Protein AF-A0A849QBA1-F1 (afdb_monomer)

Sequence (52 aa):
MELQQGYEKVVILDSDSPNLPSKYIYDGLECLDKTDAVIGPCLDGGYYLIGL

Mean predicted aligned error: 2.96 Å

Solvent-accessible surface area (backbone atoms only — not comparable to full-atom values): 3348 Å² total; per-residue (Å²): 128,76,44,102,84,73,46,79,65,52,73,50,65,63,90,85,58,91,81,61,63,66,63,59,58,54,54,43,61,57,48,48,79,80,38,83,56,40,74,40,75,40,96,90,74,52,64,48,32,46,31,70

Nearest PDB structures (foldseek):
  5akm-assembly2_K  TM=2.524E-01  e=9.161E+00  Desulfurococcus mucosus

pLDDT: mean 93.87, std 5.98, range [61.34, 98.06]

Radius of gyration: 11.44 Å; Cα contacts (8 Å, |Δi|>4): 62; chains: 1; bounding box: 27×19×28 Å

Foldseek 3Di:
DADPVRDPKDKDFDPPCPPPPCVVVVVQRVVVVPDVKDFAADPVRHTGMIMD

Structure (mmCIF, N/CA/C/O backbone):
data_AF-A0A849QBA1-F1
#
_entry.id   AF-A0A849QBA1-F1
#
loop_
_atom_site.group_PDB
_atom_site.id
_atom_site.type_symbol
_atom_site.label_atom_id
_atom_site.label_alt_id
_atom_site.label_comp_id
_atom_site.label_asym_id
_atom_site.label_entity_id
_atom_site.label_seq_id
_atom_site.pdbx_PDB_ins_code
_atom_site.Cartn_x
_atom_site.Cartn_y
_atom_site.Cartn_z
_atom_site.occupancy
_atom_site.B_iso_or_equiv
_atom_site.auth_seq_id
_atom_site.auth_comp_id
_atom_site.auth_asym_id
_atom_site.auth_atom_id
_atom_site.pdbx_PDB_model_num
ATOM 1 N N . MET A 1 1 ? -9.067 -3.047 11.954 1.00 61.34 1 MET A N 1
ATOM 2 C CA . MET A 1 1 ? -7.977 -3.044 12.954 1.00 61.34 1 MET A CA 1
ATOM 3 C C . MET A 1 1 ? -7.326 -1.685 12.833 1.00 61.34 1 MET A C 1
ATOM 5 O O . MET A 1 1 ? -7.020 -1.309 11.717 1.00 61.34 1 MET A O 1
ATOM 9 N N . GLU A 1 2 ? -7.230 -0.912 13.909 1.00 73.31 2 GLU A N 1
ATOM 10 C CA . GLU A 1 2 ? -6.730 0.467 13.830 1.00 73.31 2 GLU A CA 1
ATOM 11 C C . GLU A 1 2 ? -5.215 0.481 14.068 1.00 73.31 2 GLU A C 1
ATOM 13 O O . GLU A 1 2 ? -4.721 -0.193 14.980 1.00 73.31 2 GLU A O 1
ATOM 18 N N . LEU A 1 3 ? -4.462 1.202 13.235 1.00 87.00 3 LEU A N 1
ATOM 19 C CA . LEU A 1 3 ? -3.017 1.351 13.413 1.00 87.00 3 LEU A CA 1
ATOM 20 C C . LEU A 1 3 ? -2.728 2.274 14.601 1.00 87.00 3 LEU A C 1
ATOM 22 O O . LEU A 1 3 ? -3.541 3.123 14.951 1.00 87.00 3 LEU A O 1
ATOM 26 N N . GLN A 1 4 ? -1.537 2.163 15.200 1.00 89.88 4 GLN A N 1
ATOM 27 C CA . GLN A 1 4 ? -1.173 2.907 16.422 1.00 89.88 4 GLN A CA 1
ATOM 28 C C . GLN A 1 4 ? -1.355 4.435 16.341 1.00 89.88 4 GLN A C 1
ATOM 30 O O . GLN A 1 4 ? -1.395 5.088 17.379 1.00 89.88 4 GLN A O 1
ATOM 35 N N . GLN A 1 5 ? -1.425 5.009 15.138 1.00 92.12 5 GLN A N 1
ATOM 36 C CA . GLN A 1 5 ? -1.597 6.447 14.903 1.00 92.12 5 GLN A CA 1
ATOM 37 C C . GLN A 1 5 ? -3.003 6.824 14.387 1.00 92.12 5 GLN A C 1
ATOM 39 O O . GLN A 1 5 ? -3.191 7.950 13.938 1.00 92.12 5 GLN A O 1
ATOM 44 N N . GLY A 1 6 ? -3.982 5.912 14.424 1.00 93.25 6 GLY A N 1
ATOM 45 C CA . GLY A 1 6 ? -5.358 6.174 13.972 1.00 93.25 6 GLY A CA 1
ATOM 46 C C . GLY A 1 6 ? -5.549 6.150 12.451 1.00 93.25 6 GLY A C 1
ATOM 47 O O . GLY A 1 6 ? -6.584 6.577 11.952 1.00 93.25 6 GLY A O 1
ATOM 48 N N . TYR A 1 7 ? -4.555 5.680 11.690 1.00 93.31 7 TYR A N 1
ATOM 49 C CA . TYR A 1 7 ? -4.710 5.483 10.248 1.00 93.31 7 TYR A CA 1
ATOM 50 C C . TYR A 1 7 ? -5.516 4.215 9.968 1.00 93.31 7 TYR A C 1
ATOM 52 O O . TYR A 1 7 ? -5.257 3.163 10.556 1.00 93.31 7 TYR A O 1
ATOM 60 N N . GLU A 1 8 ? -6.462 4.323 9.038 1.00 92.88 8 GLU A N 1
ATOM 61 C CA . GLU A 1 8 ? -7.269 3.193 8.567 1.00 92.88 8 GLU A CA 1
ATOM 62 C C . GLU A 1 8 ? -6.521 2.326 7.555 1.00 92.88 8 GLU A C 1
ATOM 64 O O . GLU A 1 8 ? -6.739 1.122 7.514 1.00 92.88 8 GLU A O 1
ATOM 69 N N . LYS A 1 9 ? -5.653 2.949 6.748 1.00 94.62 9 LYS A N 1
ATOM 70 C CA . LYS A 1 9 ? -4.869 2.310 5.690 1.00 94.62 9 LYS A CA 1
ATOM 71 C C . LYS A 1 9 ? -3.480 2.922 5.629 1.00 94.62 9 LYS A C 1
ATOM 73 O O . LYS A 1 9 ? -3.341 4.147 5.723 1.00 94.62 9 LYS A O 1
ATOM 78 N N . VAL A 1 10 ? -2.463 2.100 5.419 1.00 95.56 1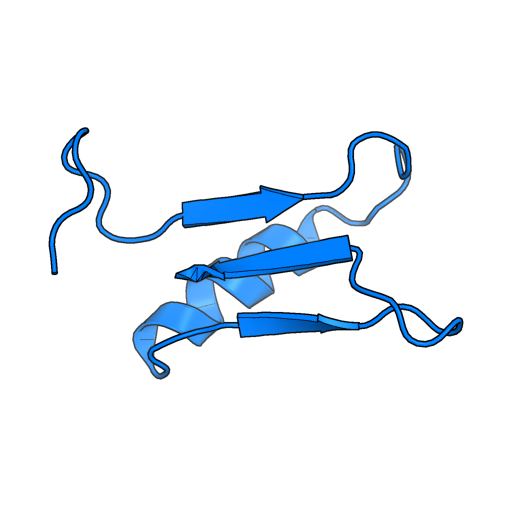0 VAL A N 1
ATOM 79 C CA . VAL A 1 10 ? -1.084 2.544 5.190 1.00 95.56 10 VAL A CA 1
ATOM 80 C C . VAL A 1 10 ? -0.446 1.753 4.067 1.00 95.56 10 VAL A C 1
ATOM 82 O O . VAL A 1 10 ? -0.734 0.581 3.858 1.00 95.56 10 VAL A O 1
ATOM 85 N N . VAL A 1 11 ? 0.478 2.400 3.366 1.00 96.06 11 VAL A N 1
ATOM 86 C CA . VAL A 1 11 ? 1.371 1.735 2.422 1.00 96.06 11 VAL A CA 1
ATOM 87 C C . VAL A 1 11 ? 2.814 2.032 2.794 1.00 96.06 11 VAL A C 1
ATOM 89 O O . VAL A 1 11 ? 3.168 3.159 3.143 1.00 96.06 11 VAL A O 1
ATOM 92 N N . ILE A 1 12 ? 3.642 1.001 2.725 1.00 95.81 12 ILE A N 1
ATOM 93 C CA . ILE A 1 12 ? 5.092 1.067 2.857 1.00 95.81 12 ILE A CA 1
ATOM 94 C C . ILE A 1 12 ? 5.657 0.919 1.453 1.00 95.81 12 ILE A C 1
ATOM 96 O O . ILE A 1 12 ? 5.243 0.024 0.717 1.00 95.81 12 ILE A O 1
ATOM 100 N N . LEU A 1 13 ? 6.591 1.795 1.097 1.00 95.69 13 LEU A N 1
ATOM 101 C CA . LEU A 1 13 ? 7.238 1.827 -0.209 1.00 95.69 13 LEU A CA 1
ATOM 102 C C . LEU A 1 13 ? 8.732 1.558 -0.059 1.00 95.69 13 LEU A C 1
ATOM 104 O O . LEU A 1 13 ? 9.311 1.855 0.992 1.00 95.69 13 LEU A O 1
ATOM 108 N N . ASP A 1 14 ? 9.362 1.051 -1.117 1.00 92.62 14 ASP A N 1
ATOM 109 C CA . ASP A 1 14 ? 10.812 1.180 -1.237 1.00 92.62 14 ASP A CA 1
ATOM 110 C C . ASP A 1 14 ? 11.213 2.671 -1.266 1.00 92.62 14 ASP A C 1
ATOM 112 O O . ASP A 1 14 ? 10.421 3.549 -1.621 1.00 92.62 14 ASP A O 1
ATOM 116 N N . SER A 1 15 ? 12.448 2.967 -0.864 1.00 91.44 15 SER A N 1
ATOM 117 C CA . SER A 1 15 ? 12.991 4.329 -0.889 1.00 91.44 15 SER A CA 1
ATOM 118 C C . SER A 1 15 ? 13.915 4.606 -2.07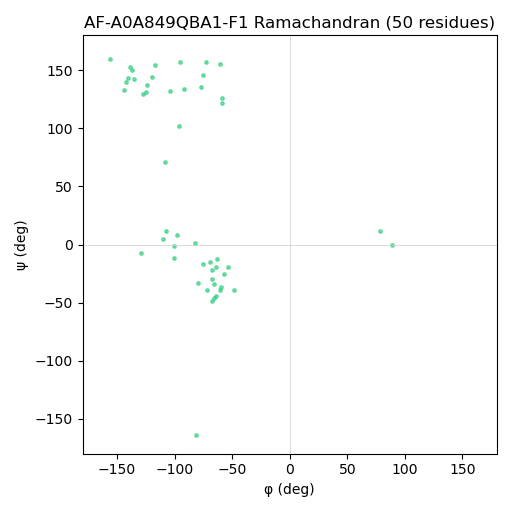8 1.00 91.44 15 SER A C 1
ATOM 120 O O . SER A 1 15 ? 14.446 5.711 -2.171 1.00 91.44 15 SER A O 1
ATOM 122 N N . ASP A 1 16 ? 14.164 3.616 -2.936 1.00 91.75 16 ASP A N 1
ATOM 123 C CA . ASP A 1 16 ? 15.202 3.653 -3.983 1.00 91.75 16 ASP A CA 1
ATOM 124 C C . ASP A 1 16 ? 14.615 3.740 -5.406 1.00 91.75 16 ASP A C 1
ATOM 126 O O . ASP A 1 16 ? 15.338 3.763 -6.401 1.00 91.75 16 ASP A O 1
ATOM 130 N N . SER A 1 17 ? 13.290 3.862 -5.518 1.00 90.69 17 SER A N 1
ATOM 131 C CA . SER A 1 17 ? 12.560 4.042 -6.774 1.00 90.69 17 SER A CA 1
ATOM 132 C C . SER A 1 17 ? 12.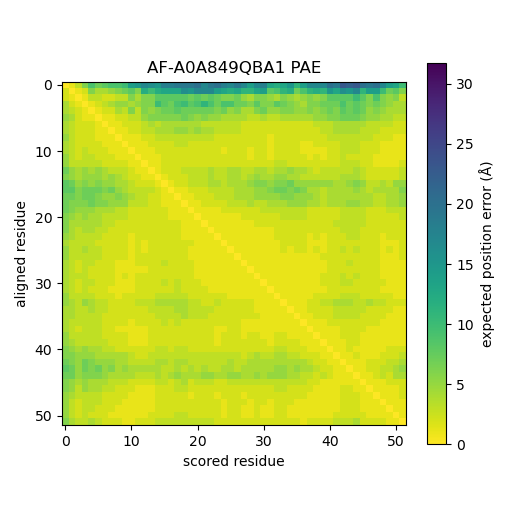003 5.472 -6.912 1.00 90.69 17 SER A C 1
ATOM 134 O O . SER A 1 17 ? 10.786 5.670 -6.889 1.00 90.69 17 SER A O 1
ATOM 136 N N . PRO A 1 18 ? 12.839 6.512 -7.128 1.00 90.25 18 PRO A N 1
ATOM 137 C CA . PRO A 1 18 ? 12.384 7.910 -7.190 1.00 90.25 18 PRO A CA 1
ATOM 138 C C . PRO A 1 18 ? 11.439 8.205 -8.366 1.00 90.25 18 PRO A C 1
ATOM 140 O O . PRO A 1 18 ? 10.719 9.200 -8.348 1.00 90.25 18 PRO A O 1
ATOM 143 N N . ASN A 1 19 ? 11.441 7.348 -9.391 1.00 93.06 19 ASN A N 1
ATOM 144 C CA . ASN A 1 19 ? 10.577 7.463 -10.566 1.00 93.06 19 ASN A CA 1
ATOM 145 C C . ASN A 1 19 ? 9.328 6.573 -10.481 1.00 93.06 19 ASN A C 1
ATOM 147 O O . ASN A 1 19 ? 8.624 6.436 -11.484 1.00 93.06 19 ASN A O 1
ATOM 151 N N . LEU A 1 20 ? 9.060 5.937 -9.332 1.00 92.25 20 LEU A N 1
ATOM 152 C CA . LEU A 1 20 ? 7.864 5.120 -9.161 1.00 92.25 20 LEU A CA 1
ATOM 153 C C . LEU A 1 20 ? 6.616 5.987 -9.405 1.00 92.25 20 LEU A C 1
ATOM 155 O O . LEU A 1 20 ? 6.424 6.994 -8.716 1.00 92.25 20 LEU A O 1
ATOM 159 N N . PRO A 1 21 ? 5.747 5.628 -10.367 1.00 95.00 21 PRO A N 1
ATOM 160 C CA . PRO A 1 21 ? 4.532 6.384 -10.617 1.00 95.00 21 PRO A CA 1
ATOM 161 C C . PRO A 1 21 ? 3.651 6.432 -9.369 1.00 95.00 21 PRO A C 1
ATOM 163 O O . PRO A 1 21 ? 3.239 5.394 -8.848 1.00 95.00 21 PRO A O 1
ATOM 166 N N . SER A 1 22 ? 3.280 7.639 -8.940 1.00 94.75 22 SER A N 1
ATOM 167 C CA . SER A 1 22 ? 2.396 7.837 -7.783 1.00 94.75 22 SER A CA 1
ATOM 168 C C . SER A 1 22 ? 1.052 7.120 -7.929 1.00 94.75 22 SER A C 1
ATOM 170 O O . SER A 1 22 ? 0.458 6.732 -6.928 1.00 94.75 22 SER A O 1
ATOM 172 N N . LYS A 1 23 ? 0.602 6.863 -9.167 1.00 97.12 23 LYS A N 1
ATOM 173 C CA . LYS A 1 23 ? -0.576 6.037 -9.463 1.00 97.12 23 LYS A CA 1
ATOM 174 C C . LYS A 1 23 ? -0.567 4.702 -8.708 1.00 97.12 23 LYS A C 1
ATOM 176 O O . LYS A 1 23 ? -1.610 4.313 -8.205 1.00 97.12 23 LYS A O 1
ATOM 181 N N . TYR A 1 24 ? 0.581 4.039 -8.563 1.00 95.81 24 TYR A N 1
ATOM 182 C CA . TYR A 1 24 ? 0.643 2.760 -7.847 1.00 95.81 24 TYR A CA 1
ATOM 183 C C . TYR A 1 24 ? 0.362 2.889 -6.347 1.00 95.81 24 TYR A C 1
ATOM 185 O O . TYR A 1 24 ? -0.183 1.967 -5.749 1.00 95.81 24 TYR A O 1
ATOM 193 N N . ILE A 1 25 ? 0.684 4.037 -5.751 1.00 95.75 25 ILE A N 1
ATOM 194 C CA . ILE A 1 25 ? 0.369 4.342 -4.352 1.00 95.75 25 ILE A CA 1
ATOM 195 C C . ILE A 1 25 ? -1.150 4.484 -4.194 1.00 95.75 25 ILE A C 1
ATOM 197 O O . ILE A 1 25 ? -1.740 3.869 -3.309 1.00 95.75 25 ILE A O 1
ATOM 201 N N . TYR A 1 26 ? -1.786 5.264 -5.076 1.00 97.19 26 TYR A N 1
ATOM 202 C CA . TYR A 1 26 ? -3.233 5.494 -5.042 1.00 97.19 26 TYR A CA 1
ATOM 203 C C . TYR A 1 26 ? -4.029 4.221 -5.328 1.00 97.19 26 TYR A C 1
ATOM 205 O O . TYR A 1 26 ? -4.938 3.898 -4.568 1.00 97.19 26 TYR A O 1
ATOM 213 N N . ASP A 1 27 ? -3.644 3.471 -6.361 1.00 97.38 27 ASP A N 1
ATOM 214 C CA . ASP A 1 27 ? -4.276 2.196 -6.702 1.00 97.38 27 ASP A CA 1
ATOM 215 C C . ASP A 1 27 ? -4.144 1.196 -5.536 1.00 97.38 27 ASP A C 1
ATOM 217 O O . ASP A 1 27 ? -5.093 0.486 -5.213 1.00 97.38 27 ASP A O 1
ATOM 221 N N . GLY A 1 28 ? -2.990 1.167 -4.856 1.00 97.31 28 GLY A N 1
ATOM 222 C CA . GLY A 1 28 ? -2.785 0.319 -3.680 1.00 97.31 28 GLY A CA 1
ATOM 223 C C . GLY A 1 28 ? -3.694 0.692 -2.507 1.00 97.31 28 GLY A C 1
ATOM 224 O O . GLY A 1 28 ? -4.312 -0.184 -1.906 1.00 97.31 28 GLY A O 1
ATOM 225 N N . LEU A 1 29 ? -3.832 1.988 -2.216 1.00 97.19 29 LEU A N 1
ATOM 226 C CA . LEU A 1 29 ? -4.739 2.482 -1.175 1.00 97.19 29 LEU A CA 1
ATOM 227 C C . LEU A 1 29 ? -6.219 2.225 -1.498 1.00 97.19 29 LEU A C 1
ATOM 229 O O . LEU A 1 29 ? -6.999 1.998 -0.574 1.00 97.19 29 LEU A O 1
ATOM 233 N N . GLU A 1 30 ? -6.616 2.271 -2.771 1.00 97.75 30 GLU A N 1
ATOM 234 C CA . GLU A 1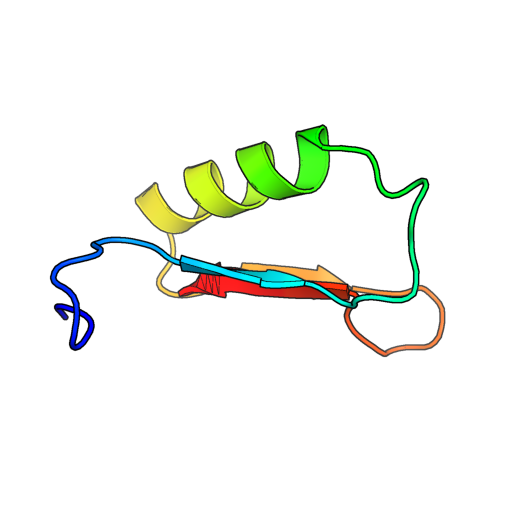 30 ? -7.983 1.950 -3.212 1.00 97.75 30 GLU A CA 1
ATOM 235 C C . GLU A 1 30 ? -8.267 0.442 -3.123 1.00 97.75 30 GLU A C 1
ATOM 237 O O . GLU A 1 30 ? -9.344 0.026 -2.700 1.00 97.75 30 GLU A O 1
ATOM 242 N N . CYS A 1 31 ? -7.295 -0.410 -3.461 1.00 97.81 31 CYS A N 1
ATOM 243 C CA . CYS A 1 31 ? -7.445 -1.862 -3.331 1.00 97.81 31 CYS A CA 1
ATOM 244 C C . CYS A 1 31 ? -7.725 -2.300 -1.884 1.00 97.81 31 CYS A C 1
ATOM 246 O O . CYS A 1 31 ? -8.557 -3.184 -1.671 1.00 97.81 31 CYS A O 1
ATOM 248 N N . LEU A 1 32 ? -7.110 -1.634 -0.902 1.00 97.44 32 LEU A N 1
ATOM 249 C CA . LEU A 1 32 ? -7.334 -1.882 0.527 1.00 97.44 32 LEU A CA 1
ATOM 250 C C . LEU A 1 32 ? -8.774 -1.597 0.995 1.00 97.44 32 LEU A C 1
ATOM 252 O O . LEU A 1 32 ? -9.160 -2.036 2.071 1.00 97.44 32 LEU A O 1
ATOM 256 N N . ASP A 1 33 ? -9.615 -0.935 0.190 1.00 96.50 33 ASP A N 1
ATOM 257 C CA . ASP A 1 33 ? -11.052 -0.824 0.496 1.00 96.50 33 ASP A CA 1
ATOM 258 C C . ASP A 1 33 ? -11.794 -2.165 0.359 1.00 96.50 33 ASP A C 1
ATOM 260 O O . ASP A 1 33 ? -12.942 -2.300 0.790 1.00 96.50 33 ASP A O 1
ATOM 264 N N . LYS A 1 34 ? -11.174 -3.154 -0.296 1.00 97.25 34 LYS A N 1
ATOM 265 C CA . LYS A 1 34 ? -11.797 -4.439 -0.650 1.00 97.25 34 LYS A CA 1
ATOM 266 C C . LYS A 1 34 ? -10.964 -5.650 -0.237 1.00 97.25 34 LYS A C 1
ATOM 268 O O . LYS A 1 34 ? -11.440 -6.774 -0.393 1.00 97.25 34 LYS A O 1
ATOM 273 N N . THR A 1 35 ? -9.739 -5.446 0.242 1.00 96.94 35 THR A N 1
ATOM 274 C CA . THR A 1 35 ? -8.803 -6.512 0.613 1.00 96.94 35 THR A CA 1
ATOM 275 C C . THR A 1 35 ? -8.075 -6.168 1.905 1.00 96.94 35 THR A C 1
ATOM 277 O O . THR A 1 35 ? -7.852 -5.002 2.201 1.00 9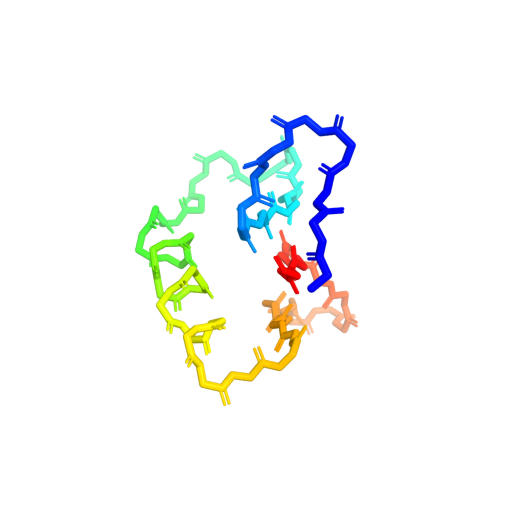6.94 35 THR A O 1
ATOM 280 N N . ASP A 1 36 ? -7.653 -7.188 2.654 1.00 95.69 36 ASP A N 1
ATOM 281 C CA .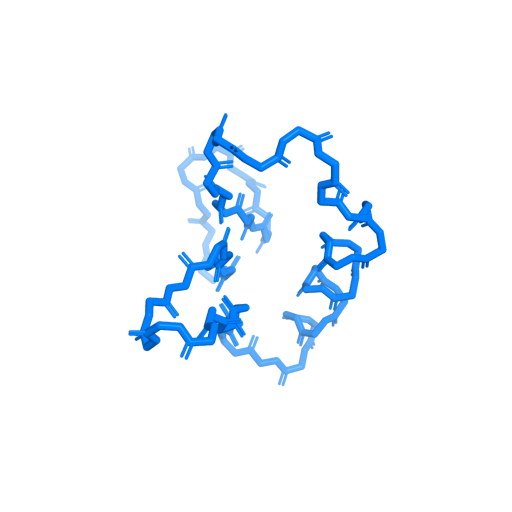 ASP A 1 36 ? -6.931 -6.990 3.921 1.00 95.69 36 ASP A CA 1
ATOM 282 C C . ASP A 1 36 ? -5.465 -6.563 3.730 1.00 95.69 36 ASP A C 1
ATOM 284 O O . ASP A 1 36 ? -4.808 -6.136 4.673 1.00 95.69 36 ASP A O 1
ATOM 288 N N . ALA A 1 37 ? -4.920 -6.753 2.526 1.00 97.00 37 ALA A N 1
ATOM 289 C CA . ALA A 1 37 ? -3.546 -6.407 2.192 1.00 97.00 37 ALA A CA 1
ATOM 290 C C . ALA A 1 37 ? -3.374 -6.188 0.684 1.00 97.00 37 ALA A C 1
ATOM 292 O O . ALA A 1 37 ? -4.158 -6.696 -0.129 1.00 97.00 37 ALA A O 1
ATOM 293 N N . VAL A 1 38 ? -2.309 -5.475 0.313 1.00 98.06 38 VAL A N 1
ATOM 294 C CA . VAL A 1 38 ? -1.879 -5.251 -1.077 1.00 98.06 38 VAL A CA 1
ATOM 295 C C . VAL A 1 38 ? -0.368 -5.437 -1.191 1.00 98.06 38 VAL A C 1
ATOM 297 O O . VAL A 1 38 ? 0.377 -5.030 -0.304 1.00 98.06 38 VAL A O 1
ATOM 300 N N . ILE A 1 39 ? 0.093 -6.025 -2.299 1.00 97.69 39 ILE A N 1
ATOM 301 C CA . ILE A 1 39 ? 1.516 -6.150 -2.637 1.00 97.69 39 ILE A CA 1
ATOM 302 C C . ILE A 1 39 ? 1.741 -5.594 -4.045 1.00 97.69 39 ILE A C 1
ATOM 304 O O . ILE A 1 39 ? 1.046 -5.985 -4.983 1.00 97.69 39 ILE A O 1
ATOM 308 N N . GLY A 1 40 ? 2.726 -4.707 -4.191 1.00 96.62 40 GLY A N 1
ATOM 309 C CA . GLY A 1 40 ? 3.264 -4.270 -5.480 1.00 96.62 40 GLY A CA 1
ATOM 310 C C . GLY A 1 40 ? 4.513 -5.082 -5.827 1.00 96.62 40 GLY A C 1
ATOM 311 O O . GLY A 1 40 ? 5.564 -4.815 -5.241 1.00 96.62 40 GLY A O 1
ATOM 312 N N . PRO A 1 41 ? 4.430 -6.086 -6.719 1.00 96.00 41 PRO A N 1
ATOM 313 C CA . PRO A 1 41 ? 5.551 -6.971 -7.017 1.00 96.00 41 PRO A CA 1
ATOM 314 C C . PRO A 1 41 ? 6.601 -6.294 -7.903 1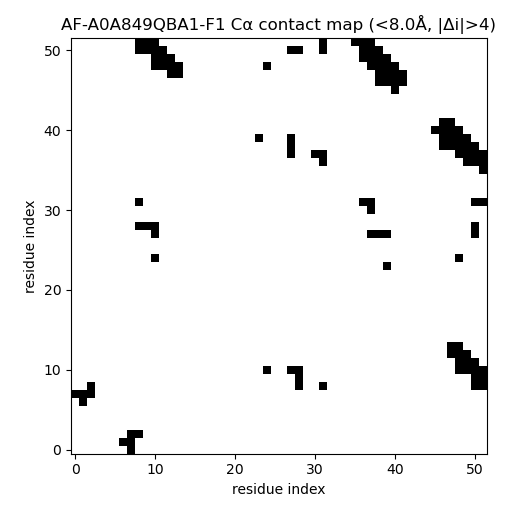.00 96.00 41 PRO A C 1
ATOM 316 O O . PRO A 1 41 ? 6.275 -5.528 -8.813 1.00 96.00 41 PRO A 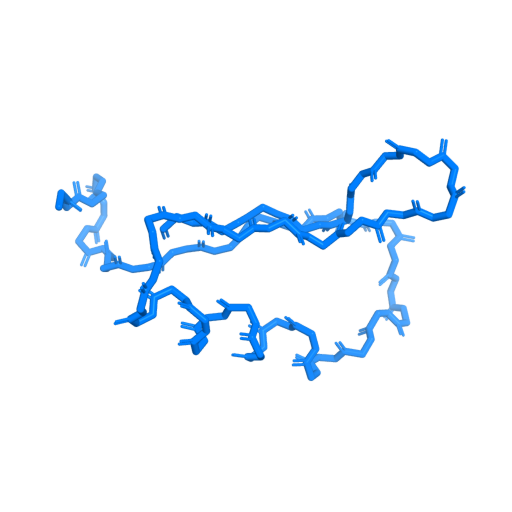O 1
ATOM 319 N N . CYS A 1 42 ? 7.862 -6.645 -7.679 1.00 93.94 42 CYS A N 1
ATOM 320 C CA . CYS A 1 42 ? 8.978 -6.321 -8.560 1.00 93.94 42 CYS A CA 1
ATOM 321 C C . CYS A 1 42 ? 9.258 -7.481 -9.529 1.00 93.94 42 CYS A C 1
ATOM 323 O O . CYS A 1 42 ? 8.933 -8.639 -9.264 1.00 93.94 42 CYS A O 1
ATOM 325 N N . LEU A 1 43 ? 9.898 -7.180 -10.662 1.00 90.94 43 LEU A N 1
ATOM 326 C CA . LEU A 1 43 ? 10.250 -8.192 -11.671 1.00 90.94 43 LEU A CA 1
ATOM 327 C C . LEU A 1 43 ? 11.317 -9.187 -11.189 1.00 90.94 43 LEU A C 1
ATOM 329 O O . LEU A 1 43 ? 11.421 -10.284 -11.730 1.00 90.94 43 LEU A O 1
ATOM 333 N N . ASP A 1 44 ? 12.101 -8.810 -10.182 1.00 93.00 44 ASP A N 1
ATOM 334 C CA . ASP A 1 44 ? 13.132 -9.639 -9.551 1.00 93.00 44 ASP A CA 1
ATOM 335 C C . ASP A 1 44 ? 12.574 -10.599 -8.482 1.00 93.00 44 ASP A C 1
ATOM 337 O O . ASP A 1 44 ? 13.331 -11.356 -7.875 1.00 93.00 44 ASP A O 1
ATOM 341 N N . GLY A 1 45 ? 11.254 -10.591 -8.266 1.00 93.75 45 GLY A N 1
ATOM 342 C CA . GLY A 1 45 ? 10.576 -11.399 -7.253 1.00 93.75 45 GLY A CA 1
ATOM 343 C C . GLY A 1 45 ? 10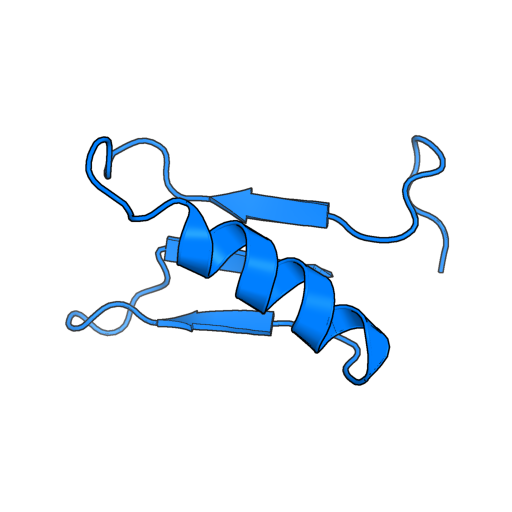.463 -10.730 -5.881 1.00 93.75 45 GLY A C 1
ATOM 344 O O . GLY A 1 45 ? 9.892 -11.334 -4.971 1.00 93.75 45 GLY A O 1
ATOM 345 N N . GLY A 1 46 ? 10.974 -9.506 -5.720 1.00 95.44 46 GLY A N 1
ATOM 346 C CA . GLY A 1 46 ? 10.737 -8.668 -4.548 1.00 95.44 46 GLY A CA 1
ATOM 347 C C . GLY A 1 46 ? 9.395 -7.929 -4.601 1.00 95.44 46 GLY A C 1
ATOM 348 O O . GLY A 1 46 ? 8.505 -8.239 -5.397 1.00 95.44 46 GLY A O 1
ATOM 349 N N . TYR A 1 47 ? 9.260 -6.909 -3.758 1.00 96.00 47 TYR A N 1
ATOM 350 C CA . TYR A 1 47 ? 8.126 -5.989 -3.754 1.00 96.00 47 TYR A CA 1
ATOM 351 C C . TYR A 1 47 ? 8.609 -4.561 -3.501 1.00 96.00 47 TYR A C 1
ATOM 353 O O . TYR A 1 47 ? 9.516 -4.342 -2.700 1.00 96.00 47 TYR A O 1
ATOM 361 N N . TYR A 1 48 ? 7.973 -3.595 -4.158 1.00 95.62 48 TYR A N 1
ATOM 362 C CA . TYR A 1 48 ? 8.214 -2.166 -3.933 1.00 95.62 48 TYR A CA 1
ATOM 363 C C . TYR A 1 48 ? 7.135 -1.534 -3.046 1.00 95.62 48 TYR A C 1
ATOM 365 O O . TYR A 1 48 ? 7.293 -0.394 -2.620 1.00 95.62 48 TYR A O 1
ATOM 373 N N . LEU A 1 49 ? 6.022 -2.243 -2.798 1.00 97.38 49 LEU A N 1
ATOM 374 C CA . LEU A 1 49 ? 4.883 -1.757 -2.016 1.00 97.38 49 LEU A CA 1
ATOM 375 C C . LEU A 1 49 ? 4.256 -2.882 -1.185 1.00 97.38 49 LEU A C 1
ATOM 377 O O . LEU A 1 49 ? 3.961 -3.950 -1.724 1.00 97.38 49 LEU A O 1
ATOM 381 N N . ILE A 1 50 ? 3.990 -2.614 0.096 1.00 97.75 50 ILE A N 1
ATOM 382 C CA . ILE A 1 50 ? 3.076 -3.398 0.946 1.00 97.75 50 ILE A CA 1
ATOM 383 C C . ILE A 1 50 ? 2.032 -2.451 1.532 1.00 97.75 50 ILE A C 1
ATOM 385 O O . ILE A 1 50 ? 2.395 -1.412 2.078 1.00 97.75 50 ILE A O 1
ATOM 389 N N . GLY A 1 51 ? 0.756 -2.814 1.435 1.00 97.25 51 GLY A N 1
ATOM 390 C CA . GLY A 1 51 ? -0.360 -2.081 2.026 1.00 97.25 51 GLY A CA 1
ATOM 391 C C . GLY A 1 51 ? -1.137 -2.921 3.033 1.00 97.25 51 GLY A C 1
ATOM 392 O O . GLY A 1 51 ? -1.287 -4.125 2.812 1.00 97.25 51 GLY A O 1
ATOM 393 N N . LEU A 1 52 ? -1.622 -2.270 4.093 1.00 95.19 52 LEU A N 1
ATOM 394 C CA . LEU A 1 52 ? -2.499 -2.809 5.140 1.00 95.19 52 LEU A CA 1
ATOM 395 C C . LEU A 1 52 ? -3.582 -1.791 5.505 1.00 95.19 52 LEU A C 1
ATOM 397 O O . LEU A 1 52 ? -3.280 -0.575 5.434 1.00 95.19 52 LEU A O 1
#

Secondary structure (DSSP, 8-state):
---TTS-S--EEE-SS-TT--THHHHHHHHHTTTSS-EEEE-TTS-EEEEE-